Protein AF-A0A521V9I1-F1 (afdb_monomer_lite)

Sequence (77 aa):
MKLTGKLIISGKITAKTGLHIGGSKSSLDIGGVDLNVIKTPQGVPFIPGSSLKGKLRSLLAKTEGSLAASRVGIGKE

Structure (mmCIF, N/CA/C/O backbone):
data_AF-A0A521V9I1-F1
#
_entry.id   AF-A0A521V9I1-F1
#
loop_
_atom_site.group_PDB
_atom_site.id
_atom_site.type_symbol
_atom_site.label_atom_id
_atom_site.label_alt_id
_atom_site.label_comp_id
_atom_site.label_asym_id
_atom_site.label_entity_id
_atom_site.label_seq_id
_atom_site.pdbx_PDB_ins_code
_atom_site.Cartn_x
_atom_site.Cartn_y
_atom_site.Cartn_z
_atom_site.occupancy
_atom_site.B_iso_or_equiv
_atom_site.auth_seq_id
_atom_site.auth_comp_id
_atom_site.auth_asym_id
_atom_site.auth_atom_id
_atom_site.pdbx_PDB_model_num
ATOM 1 N N . MET A 1 1 ? 2.496 14.546 -29.131 1.00 71.00 1 MET A N 1
ATOM 2 C CA . MET A 1 1 ? 2.017 13.192 -28.764 1.00 71.00 1 MET A CA 1
ATOM 3 C C . MET A 1 1 ? 0.543 13.281 -28.401 1.00 71.00 1 MET A C 1
ATOM 5 O O . MET A 1 1 ? 0.188 14.183 -27.654 1.00 71.00 1 MET A O 1
ATOM 9 N N . LYS A 1 2 ? -0.311 12.419 -28.965 1.00 88.75 2 LYS A N 1
ATOM 10 C CA . LYS A 1 2 ? -1.766 12.421 -28.727 1.00 88.75 2 LYS A CA 1
ATOM 11 C C . LYS A 1 2 ? -2.111 11.272 -27.772 1.00 88.75 2 LYS A C 1
ATOM 13 O O . LYS A 1 2 ? -1.538 10.196 -27.910 1.00 88.75 2 LYS A O 1
ATOM 18 N N . LEU A 1 3 ? -2.993 11.503 -26.799 1.00 92.69 3 LEU A N 1
ATOM 19 C CA . LEU A 1 3 ? -3.426 10.469 -25.854 1.00 92.69 3 LEU A CA 1
ATOM 20 C C . LEU A 1 3 ? -4.226 9.389 -26.597 1.00 92.69 3 LEU A C 1
ATOM 22 O O . LEU A 1 3 ? -5.265 9.693 -27.176 1.00 92.69 3 LEU A O 1
ATOM 26 N N . THR A 1 4 ? -3.751 8.144 -26.564 1.00 94.44 4 THR A N 1
ATOM 27 C CA . THR A 1 4 ? -4.380 7.015 -27.276 1.00 94.44 4 THR A CA 1
ATOM 28 C C . THR A 1 4 ? -5.452 6.300 -26.447 1.00 94.44 4 THR A C 1
ATOM 30 O O . THR A 1 4 ? -6.294 5.609 -27.008 1.00 94.44 4 THR A O 1
ATOM 33 N N . GLY A 1 5 ? -5.446 6.456 -25.118 1.00 95.50 5 GLY A N 1
ATOM 34 C CA . GLY A 1 5 ? -6.435 5.846 -24.226 1.00 95.50 5 GLY A CA 1
ATOM 35 C C . GLY A 1 5 ? -5.932 5.653 -22.794 1.00 95.50 5 GLY A C 1
ATOM 36 O O . GLY A 1 5 ? -4.826 6.070 -22.448 1.00 95.50 5 GLY A O 1
ATOM 37 N N . LYS A 1 6 ? -6.758 5.009 -21.960 1.00 96.00 6 LYS A N 1
ATOM 38 C CA . LYS A 1 6 ? -6.443 4.638 -20.572 1.00 96.00 6 LYS A CA 1
ATOM 39 C C . LYS A 1 6 ? -6.595 3.130 -20.398 1.00 96.00 6 LYS A C 1
ATOM 41 O O . LYS A 1 6 ? -7.679 2.596 -20.599 1.00 96.00 6 LYS A O 1
ATOM 46 N N . LEU A 1 7 ? -5.527 2.464 -19.970 1.00 96.50 7 LEU A N 1
ATOM 47 C CA . LEU A 1 7 ? -5.573 1.058 -19.578 1.00 96.50 7 LEU A CA 1
ATOM 48 C C . LEU A 1 7 ? -5.985 0.951 -18.102 1.00 96.50 7 LEU A C 1
ATOM 50 O O . LEU A 1 7 ? -5.352 1.562 -17.239 1.00 96.50 7 LEU A O 1
ATOM 54 N N . ILE A 1 8 ? -7.041 0.189 -17.807 1.00 97.19 8 ILE A N 1
ATOM 55 C CA . ILE A 1 8 ? -7.498 -0.080 -16.437 1.00 97.19 8 ILE A CA 1
ATOM 56 C C . ILE A 1 8 ? -7.131 -1.517 -16.074 1.00 97.19 8 ILE A C 1
ATOM 58 O O . ILE A 1 8 ? -7.565 -2.457 -16.729 1.00 97.19 8 ILE A O 1
ATOM 62 N N . ILE A 1 9 ? -6.349 -1.679 -15.007 1.00 96.25 9 ILE A N 1
ATOM 63 C CA . ILE A 1 9 ? -5.981 -2.981 -14.443 1.00 96.25 9 ILE A CA 1
ATOM 64 C C . ILE A 1 9 ? -6.717 -3.126 -13.113 1.00 96.25 9 ILE A C 1
ATOM 66 O O . ILE A 1 9 ? -6.678 -2.223 -12.278 1.00 96.25 9 ILE A O 1
ATOM 70 N N . SER A 1 10 ? -7.429 -4.235 -12.927 1.00 97.06 10 SER A N 1
ATOM 71 C CA . SER A 1 10 ? -8.264 -4.497 -11.749 1.00 97.06 10 SER A CA 1
ATOM 72 C C . SER A 1 10 ? -8.027 -5.908 -11.225 1.00 97.06 10 SER A C 1
ATOM 74 O O . SER A 1 10 ? -7.726 -6.819 -11.990 1.00 97.06 10 SER A O 1
ATOM 76 N N . GLY A 1 11 ? -8.154 -6.088 -9.912 1.00 96.38 11 GLY A N 1
ATOM 77 C CA . GLY A 1 11 ? -7.936 -7.371 -9.252 1.00 96.38 11 GLY A CA 1
ATOM 78 C C . GLY A 1 11 ? -8.102 -7.271 -7.738 1.00 96.38 11 GLY A C 1
ATOM 79 O O . GLY A 1 11 ? -8.419 -6.205 -7.208 1.00 96.38 11 GLY A O 1
ATOM 80 N N . LYS A 1 12 ? -7.882 -8.388 -7.041 1.00 96.94 12 LYS A N 1
ATOM 81 C CA . LYS A 1 12 ? -7.912 -8.466 -5.574 1.00 96.94 12 LYS A CA 1
ATOM 82 C C . LYS A 1 12 ? -6.533 -8.845 -5.047 1.00 96.94 12 LYS A C 1
ATOM 84 O O . LYS A 1 12 ? -5.873 -9.716 -5.606 1.00 96.94 12 LYS A O 1
ATOM 89 N N . ILE A 1 13 ? -6.115 -8.198 -3.962 1.00 96.25 13 ILE A N 1
ATOM 90 C CA . ILE A 1 13 ? -4.880 -8.524 -3.246 1.00 96.25 13 ILE A CA 1
ATOM 91 C C . ILE A 1 13 ? -5.271 -9.281 -1.981 1.00 96.25 13 ILE A C 1
ATOM 93 O O . ILE A 1 13 ? -5.997 -8.750 -1.145 1.00 96.25 13 ILE A O 1
ATOM 97 N N . THR A 1 14 ? -4.768 -10.504 -1.837 1.00 96.81 14 THR A N 1
ATOM 98 C CA . THR A 1 14 ? -4.951 -11.312 -0.628 1.00 96.81 14 THR A CA 1
ATOM 99 C C . THR A 1 14 ? -3.676 -11.274 0.201 1.00 96.81 14 THR A C 1
ATOM 101 O O . THR A 1 14 ? -2.601 -11.630 -0.285 1.00 96.81 14 THR A O 1
ATOM 104 N N . ALA A 1 15 ? -3.790 -10.866 1.463 1.00 95.69 15 ALA A N 1
ATOM 105 C CA . ALA A 1 15 ? -2.692 -10.962 2.413 1.00 95.69 15 ALA A CA 1
ATOM 106 C C . ALA A 1 15 ? -2.504 -12.433 2.816 1.00 95.69 15 ALA A C 1
ATOM 108 O O . ALA A 1 15 ? -3.373 -13.023 3.449 1.00 95.69 15 ALA A O 1
ATOM 109 N N . LYS A 1 16 ? -1.382 -13.042 2.411 1.00 97.12 16 LYS A N 1
ATOM 110 C CA . LYS A 1 16 ? -1.042 -14.430 2.785 1.00 97.12 16 LYS A CA 1
ATOM 111 C C . LYS A 1 16 ? -0.575 -14.554 4.241 1.00 97.12 16 LYS A C 1
ATOM 113 O O . LYS A 1 16 ? -0.612 -15.638 4.806 1.00 97.12 16 LYS A O 1
ATOM 118 N N . THR A 1 17 ? -0.119 -13.449 4.820 1.00 96.88 17 THR A N 1
ATOM 119 C CA . THR A 1 17 ? 0.347 -13.309 6.204 1.00 96.88 17 THR A CA 1
ATOM 120 C C . THR A 1 17 ? -0.206 -12.010 6.794 1.00 96.88 17 THR A C 1
ATOM 122 O O . THR A 1 17 ? -0.831 -11.221 6.080 1.00 96.88 17 THR A O 1
ATOM 125 N N . GLY A 1 18 ? 0.032 -11.762 8.087 1.00 92.88 18 GLY A N 1
ATOM 126 C CA . GLY A 1 18 ? -0.301 -10.478 8.708 1.00 92.88 18 GLY A CA 1
ATOM 127 C C . GLY A 1 18 ? 0.346 -9.308 7.958 1.00 92.88 18 GLY A C 1
ATOM 128 O O . GLY A 1 18 ? 1.561 -9.283 7.767 1.00 92.88 18 GLY A O 1
ATOM 129 N N . LEU A 1 19 ? -0.473 -8.347 7.520 1.00 93.19 19 LEU A N 1
ATOM 130 C CA . LEU A 1 19 ? -0.038 -7.167 6.772 1.00 93.19 19 LEU A CA 1
ATOM 131 C C . LEU A 1 19 ? -0.217 -5.914 7.629 1.00 93.19 19 LEU A C 1
ATOM 133 O O . LEU A 1 19 ? -1.335 -5.446 7.834 1.00 93.19 19 LEU A O 1
ATOM 137 N N . HIS A 1 20 ? 0.897 -5.355 8.097 1.00 92.19 20 HIS A N 1
ATOM 138 C CA . HIS A 1 20 ? 0.918 -4.084 8.811 1.00 92.19 20 HIS A CA 1
ATOM 139 C C . HIS A 1 20 ? 1.367 -2.958 7.874 1.00 92.19 20 HIS A C 1
ATOM 141 O O . HIS A 1 20 ? 2.444 -3.021 7.279 1.00 92.19 20 HIS A O 1
ATOM 147 N N . ILE A 1 21 ? 0.545 -1.915 7.759 1.00 91.38 21 ILE A N 1
ATOM 148 C CA . ILE A 1 21 ? 0.896 -0.664 7.084 1.00 91.38 21 ILE A CA 1
ATOM 149 C C . ILE A 1 21 ? 0.620 0.464 8.069 1.00 91.38 21 ILE A C 1
ATOM 151 O O . ILE A 1 21 ? -0.539 0.780 8.337 1.00 91.38 21 ILE A O 1
ATOM 155 N N . GLY A 1 22 ? 1.690 1.040 8.612 1.00 86.62 22 GLY A N 1
ATOM 156 C CA . GLY A 1 22 ? 1.604 2.164 9.536 1.00 86.62 22 GLY A CA 1
ATOM 157 C C . GLY A 1 22 ? 1.112 3.440 8.854 1.00 86.62 22 GLY A C 1
ATOM 158 O O . GLY A 1 22 ? 1.330 3.654 7.657 1.00 86.62 22 GLY A O 1
ATOM 159 N N . GLY A 1 23 ? 0.442 4.288 9.629 1.00 75.94 23 GLY A N 1
ATOM 160 C CA . GLY A 1 23 ? 0.089 5.655 9.247 1.00 75.94 23 GLY A CA 1
ATOM 161 C C . GLY A 1 23 ? 0.914 6.690 10.010 1.00 75.94 23 GLY A C 1
ATOM 162 O O . GLY A 1 23 ? 1.689 6.358 10.907 1.00 75.94 23 GLY A O 1
ATOM 163 N N . SER A 1 24 ? 0.729 7.965 9.669 1.00 67.12 24 SER A N 1
ATOM 164 C CA . SER A 1 24 ? 1.262 9.073 10.463 1.00 67.12 24 SER A CA 1
ATOM 165 C C . SER A 1 24 ? 0.694 9.014 11.886 1.00 67.12 24 SER A C 1
ATOM 167 O O . SER A 1 24 ? -0.511 8.817 12.049 1.00 67.12 24 SER A O 1
ATOM 169 N N . LYS A 1 25 ? 1.540 9.225 12.906 1.00 58.09 25 LYS A N 1
ATOM 170 C CA . LYS A 1 25 ? 1.118 9.434 14.302 1.00 58.09 25 LYS A CA 1
ATOM 171 C C . LYS A 1 25 ? 0.369 10.770 14.402 1.00 58.09 25 LYS A C 1
ATOM 173 O O . LYS A 1 25 ? 0.947 11.780 14.787 1.00 58.09 25 LYS A O 1
ATOM 178 N N . SER A 1 26 ? -0.884 10.811 13.962 1.00 55.47 26 SER A N 1
ATOM 179 C CA . SER A 1 26 ? -1.759 11.950 14.220 1.00 55.47 26 SER A CA 1
ATOM 180 C C . SER A 1 26 ? -2.378 11.763 15.596 1.00 55.47 26 SER A C 1
ATOM 182 O O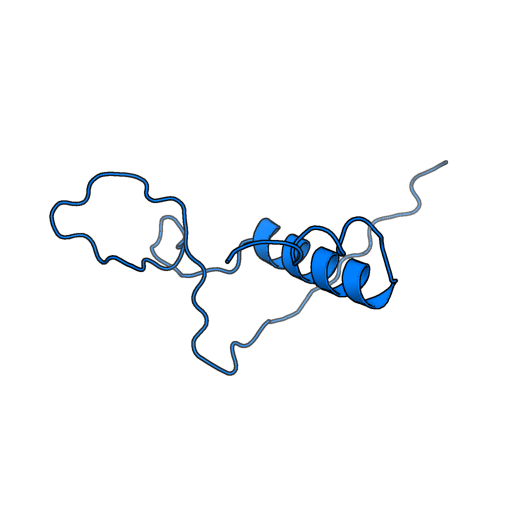 . SER A 1 26 ? -3.032 10.752 15.822 1.00 55.47 26 SER A O 1
ATOM 184 N N . SER A 1 27 ? -2.136 12.762 16.448 1.00 51.50 27 SER A N 1
ATOM 185 C CA . SER A 1 27 ? -2.636 12.980 17.811 1.00 51.50 27 SER A CA 1
ATOM 186 C C . SER A 1 27 ? -2.277 11.920 18.855 1.00 51.50 27 SER A C 1
ATOM 188 O O . SER A 1 27 ? -2.736 10.793 18.801 1.00 51.50 27 SER A O 1
ATOM 190 N N . LEU A 1 28 ? -1.431 12.337 19.805 1.00 52.28 28 LEU A N 1
ATOM 191 C CA . LEU A 1 28 ? -1.578 12.229 21.268 1.00 52.28 28 LEU A CA 1
ATOM 192 C C . LEU A 1 28 ? -2.829 11.491 21.808 1.00 52.28 28 LEU A C 1
ATOM 194 O O . LEU A 1 28 ? -3.559 12.036 22.632 1.00 52.28 28 LEU A O 1
ATOM 198 N N . ASP A 1 29 ? -3.074 10.250 21.403 1.00 54.53 29 ASP A N 1
ATOM 199 C CA . ASP A 1 29 ? -4.016 9.387 22.105 1.00 54.53 29 ASP A CA 1
ATOM 200 C C . ASP A 1 29 ? -3.335 8.961 23.408 1.00 54.53 29 ASP A C 1
ATOM 202 O O . ASP A 1 29 ? -2.384 8.173 23.415 1.00 54.53 29 ASP A O 1
ATOM 206 N N . ILE A 1 30 ? -3.778 9.535 24.527 1.00 56.25 30 ILE A N 1
ATOM 207 C CA . ILE A 1 30 ? -3.365 9.112 25.867 1.00 56.25 30 ILE A CA 1
ATOM 208 C C . ILE A 1 30 ? -3.786 7.640 26.015 1.00 56.25 30 ILE A C 1
ATOM 210 O O . ILE A 1 30 ? -4.973 7.341 26.107 1.00 56.25 30 ILE A O 1
ATOM 214 N N . GLY A 1 31 ? -2.816 6.719 25.979 1.00 59.41 31 GLY A N 1
ATOM 215 C CA . GLY A 1 31 ? -3.057 5.267 25.974 1.00 59.41 31 GLY A CA 1
ATOM 216 C C . GLY A 1 31 ? -3.180 4.616 24.586 1.00 59.41 31 GLY A C 1
ATOM 217 O O . GLY A 1 31 ? -3.644 3.481 24.489 1.00 59.41 31 GLY A O 1
ATOM 218 N N . GLY A 1 32 ? -2.785 5.308 23.512 1.00 57.53 32 GLY A N 1
ATOM 219 C CA . GLY A 1 32 ? -2.834 4.797 22.141 1.00 57.53 32 GLY A CA 1
ATOM 220 C C . GLY A 1 32 ? -1.918 3.593 21.887 1.00 57.53 32 GLY A C 1
ATOM 221 O O . GLY A 1 32 ? -0.802 3.510 22.396 1.00 57.53 32 GLY A O 1
ATOM 222 N N . VAL A 1 33 ? -2.390 2.656 21.060 1.00 60.09 33 VAL A N 1
ATOM 223 C CA . VAL A 1 33 ? -1.621 1.484 20.615 1.00 60.09 33 VAL A CA 1
ATOM 224 C C . VAL A 1 33 ? -0.428 1.944 19.766 1.00 60.09 33 VAL A C 1
ATOM 226 O O . VAL A 1 33 ? -0.573 2.744 18.844 1.00 60.09 33 VAL A O 1
ATOM 229 N N . ASP A 1 34 ? 0.768 1.432 20.064 1.00 60.97 34 ASP A N 1
ATOM 230 C CA . ASP A 1 34 ? 2.024 1.926 19.473 1.00 60.97 34 ASP A CA 1
ATOM 231 C C . ASP A 1 34 ? 2.152 1.656 17.955 1.00 60.97 34 ASP A C 1
ATOM 233 O O . ASP A 1 34 ? 2.876 2.359 17.245 1.00 60.97 34 ASP A O 1
ATOM 237 N N . LEU A 1 35 ? 1.431 0.651 17.433 1.00 66.50 35 LEU A N 1
ATOM 238 C CA . LEU A 1 35 ? 1.547 0.142 16.056 1.00 66.50 35 LEU A CA 1
ATOM 239 C C . LEU A 1 35 ? 0.197 0.082 15.325 1.00 66.50 35 LEU A C 1
ATOM 241 O O . LEU A 1 35 ? -0.276 -0.976 14.896 1.00 66.50 35 LEU A O 1
ATOM 245 N N . ASN A 1 36 ? -0.420 1.244 15.142 1.00 75.75 36 ASN A N 1
ATOM 246 C CA . ASN A 1 36 ? -1.694 1.375 14.434 1.00 75.75 36 ASN A CA 1
ATOM 247 C C . ASN A 1 36 ? -1.562 1.024 12.944 1.00 75.75 36 ASN A C 1
ATOM 249 O O . ASN A 1 36 ? -0.687 1.537 12.246 1.00 75.75 36 ASN A O 1
ATOM 253 N N . VAL A 1 37 ? -2.476 0.197 12.431 1.00 87.62 37 VAL A N 1
ATOM 254 C CA . VAL A 1 37 ? -2.654 0.003 10.982 1.00 87.62 37 VAL A CA 1
ATOM 255 C C . VAL A 1 37 ? -3.473 1.164 10.423 1.00 87.62 37 VAL A C 1
ATOM 257 O O . VAL A 1 37 ? -4.458 1.573 11.041 1.00 87.62 37 VAL A O 1
ATOM 260 N N . ILE A 1 38 ? -3.092 1.675 9.251 1.00 89.56 38 ILE A N 1
ATOM 261 C CA . ILE A 1 38 ? -3.842 2.720 8.555 1.00 89.56 38 ILE A CA 1
ATOM 262 C C . ILE A 1 38 ? -5.246 2.231 8.182 1.00 89.56 38 ILE A C 1
ATOM 264 O O . ILE A 1 38 ? -5.433 1.132 7.652 1.00 89.56 38 ILE A O 1
ATOM 268 N N . LYS A 1 39 ? -6.243 3.063 8.473 1.00 89.81 39 LYS A N 1
ATOM 269 C CA . LYS A 1 39 ? -7.662 2.748 8.308 1.00 89.81 39 LYS A CA 1
ATOM 270 C C . LYS A 1 39 ? -8.376 3.872 7.568 1.00 89.81 39 LYS A C 1
ATOM 272 O O . LYS A 1 39 ? -7.919 5.014 7.573 1.00 89.81 39 LYS A O 1
ATOM 277 N N . THR A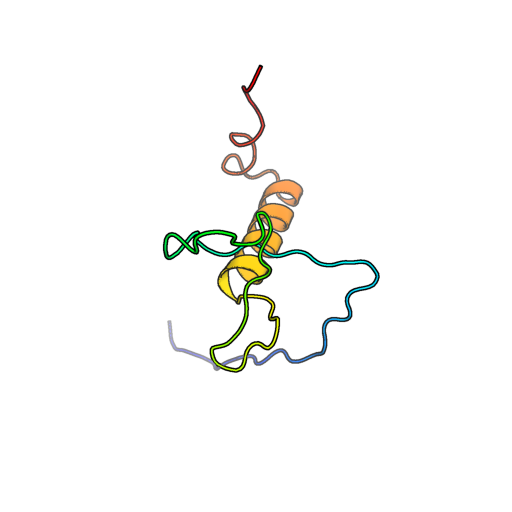 1 40 ? -9.494 3.549 6.929 1.00 89.50 40 THR A N 1
ATOM 278 C CA . THR A 1 40 ? -10.447 4.552 6.440 1.00 89.50 40 THR A CA 1
ATOM 279 C C . THR A 1 40 ? -11.129 5.259 7.623 1.00 89.50 40 THR A C 1
ATOM 281 O O . THR A 1 40 ? -11.052 4.760 8.749 1.00 89.50 40 THR A O 1
ATOM 284 N N . PRO A 1 41 ? -11.853 6.375 7.408 1.00 86.81 41 PRO A N 1
ATOM 285 C CA . PRO A 1 41 ? -12.669 6.998 8.459 1.00 86.81 41 PRO A CA 1
ATOM 286 C C . PRO A 1 41 ? -13.677 6.043 9.121 1.00 86.81 41 PRO A C 1
ATOM 288 O O . PRO A 1 41 ? -14.050 6.231 10.270 1.00 86.81 41 PRO A O 1
ATOM 291 N N . GLN A 1 42 ? -14.089 4.990 8.413 1.00 91.19 42 GLN A N 1
ATOM 292 C CA . GLN A 1 42 ? -14.976 3.931 8.901 1.00 91.19 42 GLN A CA 1
ATOM 293 C C . GLN A 1 42 ? -14.230 2.830 9.681 1.00 91.19 42 GLN A C 1
ATOM 295 O O . GLN A 1 42 ? -14.817 1.807 10.019 1.00 91.19 42 GLN A O 1
ATOM 300 N N . GLY A 1 43 ? -12.928 2.992 9.930 1.00 87.06 43 GLY A N 1
ATOM 301 C CA . GLY A 1 43 ? -12.109 2.040 10.682 1.00 87.06 43 GLY A CA 1
ATOM 302 C C . GLY A 1 43 ? -11.616 0.830 9.881 1.00 87.06 43 GLY A C 1
ATOM 303 O O . GLY A 1 43 ? -10.997 -0.062 10.462 1.00 87.06 43 GLY A O 1
ATOM 304 N N . VAL A 1 44 ? -11.840 0.787 8.564 1.00 91.88 44 VAL A N 1
ATOM 305 C CA . VAL A 1 44 ? -11.481 -0.365 7.721 1.00 91.88 44 VAL A CA 1
ATOM 306 C C . VAL A 1 44 ? -10.009 -0.278 7.297 1.00 91.88 44 VAL A C 1
ATOM 308 O O . VAL A 1 44 ? -9.627 0.718 6.678 1.00 91.88 44 VAL A O 1
ATOM 311 N N . PRO A 1 45 ? -9.164 -1.287 7.583 1.00 92.31 45 PRO A N 1
ATOM 312 C CA . PRO A 1 45 ? -7.785 -1.312 7.105 1.00 92.31 45 PRO A CA 1
ATOM 313 C C . PRO A 1 45 ? -7.713 -1.333 5.578 1.00 92.31 45 PRO A C 1
ATOM 315 O O . PRO A 1 45 ? -8.476 -2.044 4.925 1.00 92.31 45 PRO A O 1
ATOM 318 N N . PHE A 1 46 ? -6.770 -0.593 4.997 1.00 93.62 46 PHE A N 1
ATOM 319 C CA . PHE A 1 46 ? -6.586 -0.575 3.544 1.00 93.62 46 PHE A CA 1
ATOM 320 C C . PHE A 1 46 ? -5.111 -0.484 3.151 1.00 93.62 46 PHE A C 1
ATOM 322 O O . PHE A 1 46 ? -4.257 -0.108 3.951 1.00 93.62 46 PHE A O 1
ATOM 329 N N . ILE A 1 47 ? -4.814 -0.818 1.892 1.00 95.12 47 ILE A N 1
ATOM 330 C CA . ILE A 1 47 ? -3.491 -0.620 1.290 1.00 95.12 47 ILE A CA 1
ATOM 331 C C . ILE A 1 47 ? -3.497 0.737 0.569 1.00 95.12 47 ILE A C 1
ATOM 333 O O . ILE A 1 47 ? -4.199 0.874 -0.437 1.00 95.12 47 ILE A O 1
ATOM 337 N N . PRO A 1 48 ? -2.724 1.744 1.017 1.00 94.62 48 PRO A N 1
ATOM 338 C CA . PRO A 1 48 ? -2.666 3.031 0.334 1.00 94.62 48 PRO A CA 1
ATOM 339 C C . PRO A 1 48 ? -2.048 2.914 -1.061 1.00 94.62 48 PRO A C 1
ATOM 341 O O . PRO A 1 48 ? -1.046 2.222 -1.262 1.00 94.62 48 PRO A O 1
ATOM 344 N N . GLY A 1 49 ? -2.592 3.662 -2.026 1.00 94.88 49 GLY A N 1
ATOM 345 C CA . GLY A 1 49 ? -2.071 3.682 -3.397 1.00 94.88 49 GLY A CA 1
ATOM 346 C C . GLY A 1 49 ? -0.621 4.176 -3.487 1.00 94.88 49 GLY A C 1
ATOM 347 O O . GLY A 1 49 ? 0.146 3.702 -4.324 1.00 94.88 49 GLY A O 1
ATOM 348 N N . SER A 1 50 ? -0.209 5.085 -2.596 1.00 94.38 50 SER A N 1
ATOM 349 C CA . SER A 1 50 ? 1.184 5.534 -2.466 1.00 94.38 50 SER A CA 1
ATOM 350 C C . SER A 1 50 ? 2.117 4.403 -2.028 1.00 94.38 50 SER A C 1
ATOM 352 O O . SER A 1 50 ? 3.177 4.241 -2.632 1.00 94.38 50 SER A O 1
ATOM 354 N N . SER A 1 51 ? 1.707 3.596 -1.046 1.00 94.25 51 SER A N 1
ATOM 355 C CA . SER A 1 51 ? 2.471 2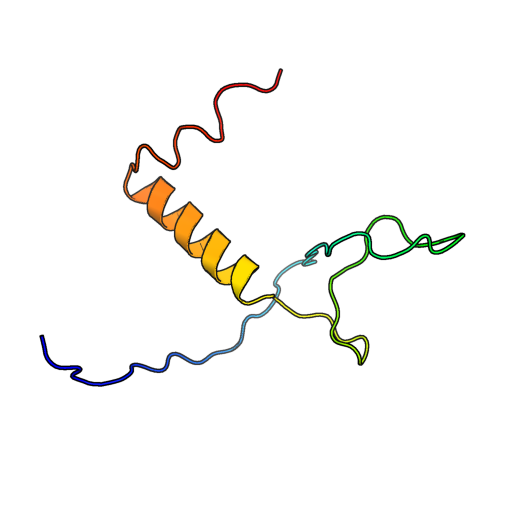.451 -0.542 1.00 94.25 51 SER A CA 1
ATOM 356 C C . SER A 1 51 ? 2.642 1.371 -1.611 1.00 94.25 51 SER A C 1
ATOM 358 O O . SER A 1 51 ? 3.766 0.928 -1.859 1.00 94.25 51 SER A O 1
ATOM 360 N N . LEU A 1 52 ? 1.561 1.002 -2.311 1.00 95.62 52 LEU A N 1
ATOM 361 C CA . LEU A 1 52 ? 1.613 0.007 -3.389 1.00 95.62 52 LEU A CA 1
ATOM 362 C C . LEU A 1 52 ? 2.515 0.475 -4.543 1.00 95.62 52 LEU A C 1
ATOM 364 O O . LEU A 1 52 ? 3.439 -0.234 -4.945 1.00 95.62 52 LEU A O 1
ATOM 368 N N . LYS A 1 53 ? 2.301 1.707 -5.024 1.00 95.19 53 LYS A N 1
ATOM 369 C CA . LYS A 1 53 ? 3.122 2.336 -6.070 1.00 95.19 53 LYS A CA 1
ATOM 370 C C . LYS A 1 53 ? 4.594 2.416 -5.667 1.00 95.19 53 LYS A C 1
ATOM 372 O O . LYS A 1 53 ? 5.471 2.115 -6.472 1.00 95.19 53 LYS A O 1
ATOM 377 N N . GLY A 1 54 ? 4.872 2.823 -4.429 1.00 94.06 54 GLY A N 1
ATOM 378 C CA . GLY A 1 54 ? 6.229 2.960 -3.907 1.00 94.06 54 GLY A CA 1
ATOM 379 C C . GLY A 1 54 ? 6.972 1.628 -3.871 1.00 94.06 54 GLY A C 1
ATOM 380 O O . GLY A 1 54 ? 8.124 1.567 -4.306 1.00 94.06 54 GLY A O 1
ATOM 381 N N . LYS A 1 55 ? 6.307 0.554 -3.421 1.00 94.31 55 LYS A N 1
ATOM 382 C CA . LYS A 1 55 ? 6.910 -0.781 -3.374 1.00 94.31 55 LYS A CA 1
ATOM 383 C C . LYS A 1 55 ? 7.197 -1.328 -4.770 1.00 94.31 55 LYS A C 1
ATOM 385 O O . LYS A 1 55 ? 8.310 -1.797 -4.992 1.00 94.31 55 LYS A O 1
ATOM 390 N N . LEU A 1 56 ? 6.250 -1.215 -5.706 1.00 94.75 56 LEU A N 1
ATOM 391 C CA . LEU A 1 56 ? 6.453 -1.629 -7.101 1.00 94.75 56 LEU A CA 1
ATOM 392 C C . LEU A 1 56 ? 7.629 -0.881 -7.737 1.00 94.75 56 LEU A C 1
ATOM 394 O O . LEU A 1 56 ? 8.535 -1.509 -8.277 1.00 94.75 56 LEU A O 1
ATOM 398 N N . ARG A 1 57 ? 7.667 0.450 -7.588 1.00 93.06 57 ARG A N 1
ATOM 399 C CA . ARG A 1 57 ? 8.767 1.286 -8.087 1.00 93.06 57 ARG A CA 1
ATOM 400 C C . ARG A 1 57 ? 10.115 0.876 -7.496 1.00 93.06 57 ARG A C 1
ATOM 402 O O . ARG A 1 57 ? 11.091 0.779 -8.225 1.00 93.06 57 ARG A O 1
ATOM 409 N N . SER A 1 58 ? 10.181 0.664 -6.181 1.00 91.38 58 SER A N 1
ATOM 410 C CA . SER A 1 58 ? 11.429 0.299 -5.500 1.00 91.38 58 SER A CA 1
ATOM 411 C C . SER A 1 58 ? 11.940 -1.077 -5.930 1.00 91.38 58 SER A C 1
ATOM 413 O O . SER A 1 58 ? 13.141 -1.230 -6.138 1.00 91.38 58 SER A O 1
ATOM 415 N N . LEU A 1 59 ? 11.046 -2.057 -6.089 1.00 92.56 59 LEU A N 1
ATOM 416 C CA . LEU A 1 59 ? 11.415 -3.387 -6.572 1.00 92.56 59 LEU A CA 1
ATOM 417 C C . LEU A 1 59 ? 11.920 -3.331 -8.015 1.00 92.56 59 LEU A C 1
ATOM 419 O O . LEU A 1 59 ? 12.989 -3.867 -8.281 1.00 92.56 59 LEU A O 1
ATOM 423 N N . LEU A 1 60 ? 11.209 -2.626 -8.899 1.00 92.31 60 LEU A N 1
ATOM 424 C CA . LEU A 1 60 ? 11.607 -2.475 -10.298 1.00 92.31 60 LEU A CA 1
ATOM 425 C C . LEU A 1 60 ? 12.961 -1.764 -10.432 1.00 92.31 60 LEU A C 1
ATOM 427 O O . LEU A 1 60 ? 13.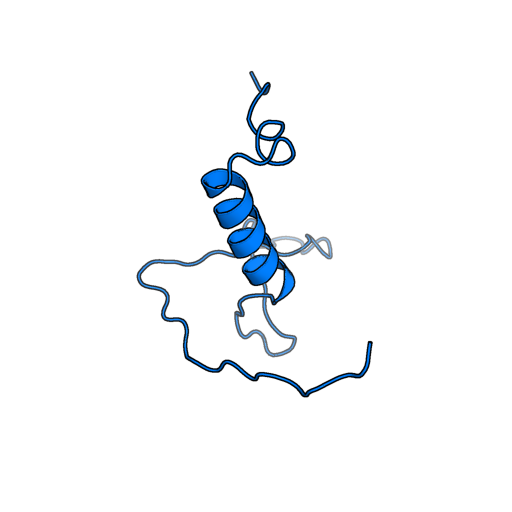861 -2.253 -11.105 1.00 92.31 60 LEU A O 1
ATOM 431 N N . ALA A 1 61 ? 13.153 -0.659 -9.708 1.00 90.38 61 ALA A N 1
ATOM 432 C CA . ALA A 1 61 ? 14.421 0.066 -9.712 1.00 90.38 61 ALA A CA 1
ATOM 433 C C . ALA A 1 61 ? 15.594 -0.806 -9.229 1.00 90.38 61 ALA A C 1
ATOM 435 O O . ALA A 1 61 ? 16.705 -0.680 -9.742 1.00 90.38 61 ALA A O 1
ATOM 436 N N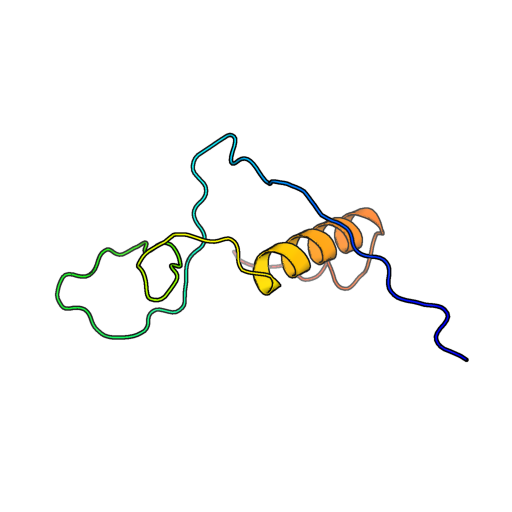 . LYS A 1 62 ? 15.349 -1.701 -8.260 1.00 86.88 62 LYS A N 1
ATOM 437 C CA . LYS A 1 62 ? 16.348 -2.663 -7.780 1.00 86.88 62 LYS A CA 1
ATOM 438 C C . LYS A 1 62 ? 16.673 -3.720 -8.838 1.00 86.88 62 LYS A C 1
ATOM 440 O O . LYS A 1 62 ? 17.842 -4.059 -8.988 1.00 86.88 62 LYS A O 1
ATOM 445 N N . THR A 1 63 ? 15.675 -4.240 -9.554 1.00 89.25 63 THR A N 1
ATOM 446 C CA . THR A 1 63 ? 15.888 -5.256 -10.600 1.00 89.25 63 THR A CA 1
ATOM 447 C C . THR A 1 63 ? 16.543 -4.685 -11.855 1.00 89.25 63 THR A C 1
ATOM 449 O O . THR A 1 63 ? 17.314 -5.382 -12.500 1.00 89.25 63 THR A O 1
ATOM 452 N N . GLU A 1 64 ? 16.279 -3.420 -12.184 1.00 89.75 64 GLU A N 1
ATOM 453 C CA . GLU A 1 64 ? 16.835 -2.731 -13.359 1.00 89.75 64 GLU A CA 1
ATOM 454 C C . GLU A 1 64 ? 18.219 -2.100 -13.108 1.00 89.75 64 GLU A C 1
ATOM 456 O O . GLU A 1 64 ? 18.774 -1.454 -13.991 1.00 89.75 64 GLU A O 1
ATOM 461 N N . GLY A 1 65 ? 18.792 -2.255 -11.907 1.00 79.94 65 GLY A N 1
ATOM 462 C CA . GLY A 1 65 ? 20.122 -1.720 -11.586 1.00 79.94 65 GLY A CA 1
ATOM 463 C C . GLY A 1 65 ? 20.176 -0.191 -11.474 1.00 79.94 65 GLY A C 1
ATOM 464 O O . GLY A 1 65 ? 21.235 0.410 -11.648 1.00 79.94 65 GLY A O 1
ATOM 465 N N . SER A 1 66 ? 19.049 0.464 -11.180 1.00 73.00 66 SER A N 1
ATOM 466 C CA . SER A 1 66 ? 18.995 1.923 -11.081 1.00 73.00 66 SER A CA 1
ATOM 467 C C . SER A 1 66 ? 19.839 2.445 -9.910 1.00 73.00 66 SER A C 1
ATOM 469 O O . SER A 1 66 ? 19.637 2.068 -8.753 1.00 73.00 66 SER A O 1
ATOM 471 N N . LEU A 1 67 ? 20.724 3.407 -10.193 1.00 62.09 67 LEU A N 1
ATOM 472 C CA . LEU A 1 67 ? 21.567 4.104 -9.207 1.00 62.09 67 LEU A CA 1
ATOM 473 C C . LEU A 1 67 ? 20.763 4.861 -8.128 1.00 62.09 67 LEU A C 1
ATOM 475 O O . LEU A 1 67 ? 21.301 5.224 -7.084 1.00 62.09 67 LEU A O 1
ATOM 479 N N . ALA A 1 68 ? 19.467 5.105 -8.348 1.00 61.78 68 ALA A N 1
ATOM 480 C CA . ALA A 1 68 ? 18.589 5.688 -7.334 1.00 61.78 68 ALA A CA 1
ATOM 481 C C . ALA A 1 68 ? 18.230 4.687 -6.215 1.00 61.78 68 ALA A C 1
ATOM 483 O O . ALA A 1 68 ? 17.934 5.101 -5.095 1.00 61.78 68 ALA A O 1
ATOM 484 N N . ALA A 1 69 ? 18.272 3.378 -6.494 1.00 56.59 69 ALA A N 1
ATOM 485 C CA . ALA A 1 69 ? 17.988 2.324 -5.519 1.00 56.59 69 ALA A CA 1
ATOM 486 C C . ALA A 1 69 ? 19.219 1.936 -4.680 1.00 56.59 69 ALA A C 1
ATOM 488 O O . ALA A 1 69 ? 19.065 1.474 -3.549 1.00 56.59 69 ALA A O 1
ATOM 489 N N . SER A 1 70 ? 20.434 2.152 -5.195 1.00 53.59 70 SER A N 1
ATOM 490 C CA . SER A 1 70 ? 21.685 1.759 -4.530 1.00 53.59 70 SER A CA 1
ATOM 491 C C . SER A 1 70 ? 22.054 2.623 -3.316 1.00 53.59 70 SER A C 1
ATOM 493 O O . SER A 1 70 ? 22.827 2.181 -2.472 1.00 53.59 70 SER A O 1
ATOM 495 N N . ARG A 1 71 ? 21.470 3.821 -3.160 1.00 54.72 71 ARG A N 1
ATOM 496 C CA . ARG A 1 71 ? 21.768 4.733 -2.035 1.00 54.72 71 ARG A CA 1
ATOM 497 C C . ARG A 1 71 ? 20.979 4.468 -0.750 1.00 54.72 71 ARG A C 1
ATOM 499 O O . ARG A 1 71 ? 21.295 5.059 0.271 1.00 54.72 71 ARG A O 1
ATOM 506 N N . VAL A 1 72 ? 19.970 3.593 -0.767 1.00 56.44 72 VAL A N 1
ATOM 507 C CA . VAL A 1 72 ? 19.133 3.326 0.426 1.00 56.44 72 VAL A CA 1
ATOM 508 C C . VAL A 1 72 ? 19.765 2.277 1.363 1.00 56.44 72 VAL A C 1
ATOM 510 O O . VAL A 1 72 ? 19.264 2.060 2.460 1.00 56.44 72 VAL A O 1
ATOM 513 N N . GLY A 1 73 ? 20.880 1.649 0.965 1.00 51.22 73 GLY A N 1
ATOM 514 C CA . GLY A 1 73 ? 21.557 0.598 1.740 1.00 51.22 73 GLY A CA 1
ATOM 515 C C . GLY A 1 73 ? 23.001 0.883 2.163 1.00 51.22 73 GLY A C 1
ATOM 516 O O . GLY A 1 73 ? 23.615 -0.000 2.748 1.00 51.22 73 GLY A O 1
ATOM 517 N N . ILE A 1 74 ? 23.560 2.066 1.878 1.00 47.12 74 ILE A N 1
ATOM 518 C CA . ILE A 1 74 ? 24.912 2.426 2.336 1.00 47.12 74 ILE A CA 1
ATOM 519 C C . ILE A 1 74 ? 24.777 3.334 3.561 1.00 47.12 74 ILE A C 1
ATOM 521 O O . ILE A 1 74 ? 24.505 4.523 3.425 1.00 47.12 74 ILE A O 1
ATOM 525 N N . GLY A 1 75 ? 24.956 2.748 4.746 1.00 49.38 75 GLY A N 1
ATOM 526 C CA . GLY A 1 75 ? 25.186 3.468 5.999 1.00 49.38 75 GLY A CA 1
ATOM 527 C C . GLY A 1 75 ? 23.961 3.639 6.895 1.00 49.38 75 GLY A C 1
ATOM 528 O O . GLY A 1 75 ? 23.288 4.664 6.825 1.00 49.38 75 GLY A O 1
ATOM 529 N N . LYS A 1 76 ? 23.738 2.659 7.777 1.00 39.41 76 LYS A N 1
ATOM 530 C CA . LYS A 1 76 ? 23.406 2.871 9.197 1.00 39.41 76 LYS A CA 1
ATOM 531 C C . LYS A 1 76 ? 23.965 1.686 9.991 1.00 39.41 76 LYS A C 1
ATOM 533 O O . LYS A 1 76 ? 23.261 0.702 10.205 1.00 39.41 76 LYS A O 1
ATOM 538 N N . GLU A 1 77 ? 25.256 1.772 10.306 1.00 36.09 77 GLU A N 1
ATOM 539 C CA . GLU A 1 77 ? 25.718 1.420 11.657 1.00 36.09 77 GLU A CA 1
ATOM 540 C C . GLU A 1 77 ? 25.232 2.507 12.626 1.00 36.09 77 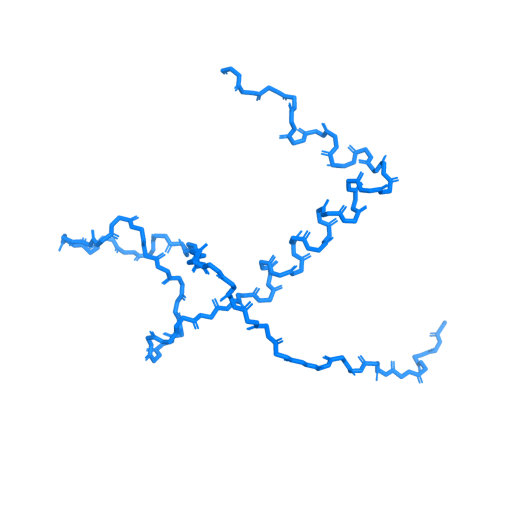GLU A C 1
ATOM 542 O O . GLU A 1 77 ? 25.104 3.674 12.173 1.00 36.09 77 GLU A O 1
#

pLDDT: mean 80.55, std 17.79, range [36.09, 97.19]

Foldseek 3Di:
DDDPDDDDDDDDDDDPDDDADADPPDDDPPPDDPGDADADPVRHHDDDPCNVVVVVVLVVCVVVVPPVNVVVPPDDD

Radius of gyration: 17.71 Å; chains: 1; bounding box: 41×28×55 Å

Secondary structure (DSSP, 8-state):
---------------SS----B----S--TT--TTPBPB-TTS-B---HHHHHHHHHHHHHHHTT-TTTGGGSS---